Protein AF-A0AAW0I685-F1 (afdb_monomer_lite)

Organism: Myodes glareolus (NCBI:txid447135)

Secondary structure (DSSP, 8-state):
---EEEEEEE-SS-EEEEEEE---TT-B--TTS-PPPPHHHHHHHHHHHHHHHHHT---SEEEEESSHHHHHHHHHHHHHTT-TTS-EEEEGGGSPP--GGGTT-BHHHHHHHH-HHHHHHHHH-SS---PPPPTTSHHHHHHHS-GGGTTS-TTSS-SS--HHHHHHHHTT-

Structure (mmCIF, N/CA/C/O backbone):
data_AF-A0AAW0I685-F1
#
_entry.id   AF-A0AAW0I685-F1
#
loop_
_atom_site.group_PDB
_atom_site.id
_atom_site.type_symbol
_atom_site.label_atom_id
_atom_site.label_alt_id
_atom_site.label_comp_id
_atom_site.label_asym_id
_atom_site.label_entity_id
_atom_site.label_seq_id
_atom_site.pdbx_PDB_ins_code
_atom_site.Cartn_x
_atom_site.Cartn_y
_atom_site.Cartn_z
_atom_site.occupancy
_atom_site.B_iso_or_equiv
_atom_site.auth_seq_id
_atom_site.auth_comp_id
_atom_site.auth_asym_id
_atom_site.auth_atom_id
_atom_site.pdbx_PDB_model_num
ATOM 1 N N . MET A 1 1 ? 7.427 5.875 -11.416 1.00 43.81 1 MET A N 1
ATOM 2 C CA . MET A 1 1 ? 6.951 4.945 -10.388 1.00 43.81 1 MET A CA 1
ATOM 3 C C . MET A 1 1 ? 7.236 5.588 -9.060 1.00 43.81 1 MET A C 1
ATOM 5 O O . MET A 1 1 ? 8.384 5.636 -8.647 1.00 43.81 1 MET A O 1
ATOM 9 N N . LEU A 1 2 ? 6.233 6.256 -8.513 1.00 40.38 2 LEU A N 1
ATOM 10 C CA . LEU A 1 2 ? 6.169 6.498 -7.081 1.00 40.38 2 LEU A CA 1
ATOM 11 C C . LEU A 1 2 ? 5.197 5.429 -6.592 1.00 40.38 2 LEU A C 1
ATOM 13 O O . LEU A 1 2 ? 4.146 5.270 -7.211 1.00 40.38 2 LEU A O 1
ATOM 17 N N . GLY A 1 3 ? 5.619 4.626 -5.619 1.00 45.41 3 GLY A N 1
ATOM 18 C CA . GLY A 1 3 ? 4.713 3.713 -4.936 1.00 45.41 3 GLY A CA 1
ATOM 19 C C . GLY A 1 3 ? 3.883 4.501 -3.926 1.00 45.41 3 GLY A C 1
ATOM 20 O O . GLY A 1 3 ? 4.427 5.359 -3.223 1.00 45.41 3 GLY A O 1
ATOM 21 N N . TYR A 1 4 ? 2.587 4.233 -3.894 1.00 47.59 4 TYR A N 1
ATOM 22 C CA . TYR A 1 4 ? 1.628 4.765 -2.944 1.00 47.59 4 TYR A CA 1
ATOM 23 C C . TYR A 1 4 ? 1.232 3.651 -1.969 1.00 47.59 4 TYR A C 1
ATOM 25 O O . TYR A 1 4 ? 0.899 2.532 -2.353 1.00 47.59 4 TYR A O 1
ATOM 33 N N . ASN A 1 5 ? 1.270 3.942 -0.672 1.00 50.88 5 ASN A N 1
ATOM 34 C CA . ASN A 1 5 ? 0.750 3.020 0.332 1.00 50.88 5 ASN A CA 1
ATOM 35 C C . ASN A 1 5 ? -0.737 3.247 0.501 1.00 50.88 5 ASN A C 1
ATOM 37 O O . ASN A 1 5 ? -1.118 4.347 0.866 1.00 50.88 5 ASN A O 1
ATOM 41 N N . HIS A 1 6 ? -1.556 2.220 0.317 1.00 54.94 6 HIS A N 1
ATOM 42 C CA . HIS A 1 6 ? -2.992 2.326 0.537 1.00 54.94 6 HIS A CA 1
ATOM 43 C C . HIS A 1 6 ? -3.368 1.737 1.903 1.00 54.94 6 HIS A C 1
ATOM 45 O O . HIS A 1 6 ? -3.059 0.583 2.208 1.00 54.94 6 HIS A O 1
ATOM 51 N N . PHE A 1 7 ? -4.040 2.538 2.725 1.00 55.47 7 PHE A N 1
ATOM 52 C CA . PHE A 1 7 ? -4.911 2.057 3.794 1.00 55.47 7 PHE A CA 1
ATOM 53 C C . PHE A 1 7 ? -6.220 2.850 3.725 1.00 55.47 7 PHE A C 1
ATOM 55 O O . PHE A 1 7 ? -6.240 3.981 3.230 1.00 55.47 7 PHE A O 1
ATOM 62 N N . LEU A 1 8 ? -7.302 2.216 4.164 1.00 59.78 8 LEU A N 1
ATOM 63 C CA . LEU A 1 8 ? -8.656 2.746 4.108 1.00 59.78 8 LEU A CA 1
ATOM 64 C C . LEU A 1 8 ? -9.197 2.813 5.536 1.00 59.78 8 LEU A C 1
ATOM 66 O O . LEU A 1 8 ? -9.198 1.812 6.256 1.00 59.78 8 LEU A O 1
ATOM 70 N N . LEU A 1 9 ? -9.627 3.998 5.947 1.00 60.38 9 LEU A N 1
ATOM 71 C CA . LEU A 1 9 ? -10.373 4.205 7.182 1.00 60.38 9 LEU A CA 1
ATOM 72 C C . LEU A 1 9 ? -11.829 4.467 6.804 1.00 60.38 9 LEU A C 1
ATOM 74 O O . LEU A 1 9 ? -12.085 5.310 5.942 1.00 60.38 9 LEU A O 1
ATOM 78 N N . CYS A 1 10 ? -12.756 3.721 7.407 1.00 65.75 10 CYS A N 1
ATOM 79 C CA . CYS A 1 10 ? -14.176 3.801 7.085 1.00 65.75 10 CYS A CA 1
ATOM 80 C C . CYS A 1 10 ? -14.981 4.161 8.334 1.00 65.75 10 CYS A C 1
ATOM 82 O O . CYS A 1 10 ? -14.814 3.546 9.393 1.00 65.75 10 CYS A O 1
ATOM 84 N N . SER A 1 11 ? -15.874 5.132 8.182 1.00 63.12 11 SER A N 1
ATOM 85 C CA . SER A 1 11 ? -16.967 5.414 9.105 1.00 63.12 11 SER A CA 1
ATOM 86 C C . SER A 1 11 ? -18.289 5.481 8.344 1.00 63.12 11 SER A C 1
ATOM 88 O O . SER A 1 11 ? -18.304 5.538 7.112 1.00 63.12 11 SER A O 1
ATOM 90 N N . SER A 1 12 ? -19.405 5.483 9.071 1.00 54.47 12 SER A N 1
ATOM 91 C CA . SER A 1 12 ? -20.749 5.652 8.489 1.00 54.47 12 SER A CA 1
ATOM 92 C C . SER A 1 12 ? -20.944 6.939 7.665 1.00 54.47 12 SER A C 1
ATOM 94 O O . SER A 1 12 ? -21.831 6.980 6.812 1.00 54.47 12 SER A O 1
ATOM 96 N N . GLU A 1 13 ? -20.111 7.964 7.870 1.00 52.50 13 GLU A N 1
ATOM 97 C CA . GLU A 1 13 ? -20.218 9.261 7.190 1.00 52.50 13 GLU A CA 1
ATOM 98 C C . GLU A 1 13 ? -19.042 9.562 6.244 1.00 52.50 13 GLU A C 1
ATOM 100 O O . GLU A 1 13 ? -19.137 10.484 5.428 1.00 52.50 13 GLU A O 1
ATOM 105 N N . GLN A 1 14 ? -17.921 8.831 6.339 1.00 55.72 14 GLN A N 1
ATOM 106 C CA . GLN A 1 14 ? -16.681 9.167 5.634 1.00 55.72 14 GLN A CA 1
ATOM 107 C C . GLN A 1 14 ? -15.858 7.932 5.240 1.00 55.72 14 GLN A C 1
ATOM 109 O O . GLN A 1 14 ? -15.508 7.085 6.061 1.00 55.72 14 GLN A O 1
ATOM 114 N N . GLU A 1 15 ? -15.442 7.898 3.974 1.00 56.41 15 GLU A N 1
ATOM 115 C CA . GLU A 1 15 ? -14.371 7.026 3.496 1.00 56.41 15 GLU A CA 1
ATOM 116 C C . GLU A 1 15 ? -13.114 7.866 3.302 1.00 56.41 15 GLU A C 1
ATOM 118 O O . GLU A 1 15 ? -13.090 8.812 2.509 1.00 56.41 15 GLU A O 1
ATOM 123 N N . MET A 1 16 ? -12.048 7.528 4.021 1.00 57.03 16 MET A N 1
ATOM 124 C CA . MET A 1 16 ? -10.784 8.229 3.881 1.00 57.03 16 MET A CA 1
ATOM 125 C C . MET A 1 16 ? -9.686 7.274 3.438 1.00 57.03 16 MET A C 1
ATOM 127 O O . MET A 1 16 ? -9.263 6.370 4.161 1.00 57.03 16 MET A O 1
ATOM 131 N N . VAL A 1 17 ? -9.178 7.541 2.238 1.00 52.94 17 VAL A N 1
ATOM 132 C CA . VAL A 1 17 ? -8.007 6.876 1.673 1.00 52.94 17 VAL A CA 1
ATOM 133 C C . VAL A 1 17 ? -6.830 7.830 1.794 1.00 52.94 17 VAL A C 1
ATOM 135 O O . VAL A 1 17 ? -6.714 8.775 1.016 1.00 52.94 17 VAL A O 1
ATOM 138 N N . GLN A 1 18 ? -5.941 7.608 2.764 1.00 53.66 18 GLN A N 1
ATOM 139 C CA . GLN A 1 18 ? -4.668 8.328 2.784 1.00 53.66 18 GLN A CA 1
ATOM 140 C C . GLN A 1 18 ? -3.579 7.484 2.138 1.00 53.66 18 GLN A C 1
ATOM 142 O O . GLN A 1 18 ? -3.186 6.429 2.633 1.00 53.66 18 GLN A O 1
ATOM 147 N N . THR A 1 19 ? -3.063 7.987 1.019 1.00 49.69 19 THR A N 1
ATOM 148 C CA . THR A 1 19 ? -1.861 7.449 0.396 1.00 49.69 19 THR A CA 1
ATOM 149 C C . THR A 1 19 ? -0.623 8.131 0.946 1.00 49.69 19 THR A C 1
ATOM 151 O O . THR A 1 19 ? -0.385 9.296 0.634 1.00 49.69 19 THR A O 1
ATOM 154 N N . PHE A 1 20 ? 0.189 7.414 1.721 1.00 49.09 20 PHE A N 1
ATOM 155 C CA . PHE A 1 20 ? 1.514 7.907 2.110 1.00 49.09 20 PHE A CA 1
ATOM 156 C C . PHE A 1 20 ? 2.557 7.470 1.093 1.00 49.09 20 PHE A C 1
ATOM 158 O O . PHE A 1 20 ? 2.528 6.336 0.599 1.00 49.09 20 PHE A O 1
ATOM 165 N N . GLN A 1 21 ? 3.486 8.364 0.772 1.00 44.47 21 GLN A N 1
ATOM 166 C CA . GLN A 1 21 ? 4.502 8.084 -0.222 1.00 44.47 21 GLN A CA 1
ATOM 167 C C . GLN A 1 21 ? 5.545 7.154 0.408 1.00 44.47 21 GLN A C 1
ATOM 169 O O . GLN A 1 21 ? 6.275 7.533 1.324 1.00 44.47 21 GLN A O 1
ATOM 174 N N . SER A 1 22 ? 5.674 5.916 -0.085 1.00 44.69 22 SER A N 1
ATOM 175 C CA . SER A 1 22 ? 6.815 5.070 0.287 1.00 44.69 22 SER A CA 1
ATOM 176 C C . SER A 1 22 ? 8.045 5.536 -0.494 1.00 44.69 22 SER A C 1
ATOM 178 O O . SER A 1 22 ? 8.469 4.904 -1.462 1.00 44.69 22 SER A O 1
ATOM 180 N N . CYS A 1 23 ? 8.593 6.699 -0.147 1.00 41.78 23 CYS A N 1
ATOM 181 C CA . CYS A 1 23 ? 9.784 7.215 -0.806 1.00 41.78 23 CYS A CA 1
ATOM 182 C C . CYS A 1 23 ? 11.019 6.750 -0.031 1.00 41.78 23 CYS A C 1
ATOM 184 O O . CYS A 1 23 ? 11.489 7.453 0.857 1.00 41.78 23 CYS A O 1
ATOM 186 N N . THR A 1 24 ? 11.555 5.562 -0.330 1.00 46.25 24 THR A N 1
ATOM 187 C CA . THR A 1 24 ? 12.948 5.249 0.045 1.00 46.25 24 THR A CA 1
ATOM 188 C C . THR A 1 24 ? 13.866 6.339 -0.506 1.00 46.25 24 THR A C 1
ATOM 190 O O . THR A 1 24 ? 13.593 6.857 -1.592 1.00 46.25 24 THR A O 1
ATOM 193 N N . SER A 1 25 ? 14.969 6.629 0.186 1.00 44.97 25 SER A N 1
ATOM 194 C CA . SER A 1 25 ? 16.008 7.593 -0.218 1.00 44.97 25 SER A CA 1
ATOM 195 C C . SER A 1 25 ? 16.496 7.435 -1.669 1.00 44.97 25 SER A C 1
ATOM 197 O O . SER A 1 25 ? 17.001 8.390 -2.246 1.00 44.97 25 SER A O 1
ATOM 199 N N . GLU A 1 26 ? 16.287 6.268 -2.287 1.00 50.41 26 GLU A N 1
ATOM 200 C CA . GLU A 1 26 ? 16.791 5.925 -3.621 1.00 50.41 26 GLU A CA 1
ATOM 201 C C . GLU A 1 26 ? 15.720 5.813 -4.724 1.00 50.41 26 GLU A C 1
ATOM 203 O O . GLU A 1 26 ? 16.035 5.470 -5.863 1.00 50.41 26 GLU A O 1
ATOM 208 N N . SER A 1 27 ? 14.446 6.137 -4.460 1.00 64.62 27 SER A N 1
ATOM 209 C CA . SER A 1 27 ? 13.359 6.037 -5.461 1.00 64.62 27 SER A CA 1
ATOM 210 C C . SER A 1 27 ? 13.215 4.647 -6.121 1.00 64.62 27 SER A C 1
ATOM 212 O O . SER A 1 27 ? 12.973 4.534 -7.327 1.00 64.62 27 SER A O 1
ATOM 214 N N . LEU A 1 28 ? 13.379 3.592 -5.320 1.00 70.31 28 LEU A N 1
ATOM 215 C CA . LEU A 1 28 ? 13.277 2.197 -5.747 1.00 70.31 28 LEU A CA 1
ATOM 216 C C . LEU A 1 28 ? 11.829 1.806 -6.070 1.00 70.31 28 LEU A C 1
ATOM 218 O O . LEU A 1 28 ? 10.879 2.267 -5.433 1.00 70.31 28 LEU A O 1
ATOM 222 N N . CYS A 1 29 ? 11.654 0.905 -7.036 1.00 71.06 29 CYS A N 1
ATOM 223 C CA . CYS A 1 29 ? 10.371 0.244 -7.269 1.00 71.06 29 CYS A CA 1
ATOM 224 C C . CYS A 1 29 ? 10.219 -0.911 -6.273 1.00 71.06 29 CYS A C 1
ATOM 226 O O . CYS A 1 29 ? 10.859 -1.944 -6.417 1.00 71.06 29 CYS A O 1
ATOM 228 N N . ILE A 1 30 ? 9.409 -0.727 -5.230 1.00 76.81 30 ILE A N 1
ATOM 229 C CA . ILE A 1 30 ? 9.331 -1.665 -4.093 1.00 76.81 30 ILE A CA 1
ATOM 230 C C . ILE A 1 30 ? 8.227 -2.710 -4.301 1.00 76.81 30 ILE A C 1
ATOM 232 O O . ILE A 1 30 ? 8.451 -3.902 -4.104 1.00 76.81 30 ILE A O 1
ATOM 236 N N . GLY A 1 31 ? 7.036 -2.281 -4.729 1.00 82.81 31 GLY A N 1
ATOM 237 C CA . GLY A 1 31 ? 5.908 -3.177 -5.003 1.00 82.81 31 GLY A CA 1
ATOM 238 C C . GLY A 1 31 ? 5.524 -4.005 -3.779 1.00 82.81 31 GLY A C 1
ATOM 239 O O . GLY A 1 31 ? 5.331 -3.462 -2.691 1.00 82.81 31 GLY A O 1
ATOM 240 N N . TRP A 1 32 ? 5.446 -5.324 -3.940 1.00 85.81 32 TRP A N 1
ATOM 241 C CA . TRP A 1 32 ? 5.094 -6.255 -2.861 1.00 85.81 32 TRP A CA 1
ATOM 242 C C . TRP A 1 32 ? 6.225 -6.536 -1.869 1.00 85.81 32 TRP A C 1
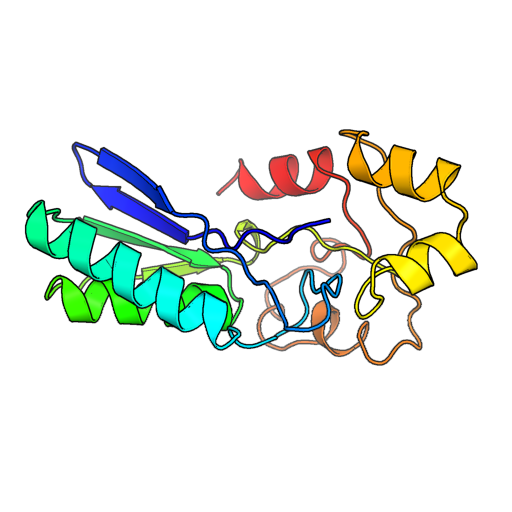ATOM 244 O O . TRP A 1 32 ? 5.998 -7.196 -0.854 1.00 85.81 32 TRP A O 1
ATOM 254 N N . TYR A 1 33 ? 7.426 -6.001 -2.103 1.00 80.25 33 TYR A N 1
ATOM 255 C CA . TYR A 1 33 ? 8.528 -6.166 -1.168 1.00 80.25 33 TYR A CA 1
ATOM 256 C C . TYR A 1 33 ? 8.175 -5.600 0.216 1.00 80.25 33 TYR A C 1
ATOM 258 O O . TYR A 1 33 ? 7.589 -4.517 0.344 1.00 80.25 33 TYR A O 1
ATOM 266 N N . TYR A 1 34 ? 8.547 -6.339 1.265 1.00 78.19 34 TYR A N 1
ATOM 267 C CA . TYR A 1 34 ? 8.233 -6.029 2.662 1.00 78.19 34 TYR A CA 1
ATOM 268 C C . TYR A 1 34 ? 9.165 -4.952 3.243 1.00 78.19 34 TYR A C 1
ATOM 270 O O . TYR A 1 34 ? 9.839 -5.156 4.250 1.00 78.19 34 TYR A O 1
ATOM 278 N N . ALA A 1 35 ? 9.224 -3.797 2.577 1.00 80.69 35 ALA A N 1
ATOM 279 C CA . ALA A 1 35 ? 10.002 -2.647 3.021 1.00 80.69 35 ALA A CA 1
ATOM 280 C C . ALA A 1 35 ? 9.321 -1.877 4.157 1.00 80.69 35 ALA A C 1
ATOM 282 O O . ALA A 1 35 ? 8.088 -1.842 4.268 1.00 80.69 35 ALA A O 1
ATOM 283 N N . ASP A 1 36 ? 10.160 -1.209 4.945 1.00 82.00 36 ASP A N 1
ATOM 284 C CA . ASP A 1 36 ? 9.745 -0.226 5.939 1.00 82.00 36 ASP A CA 1
ATOM 285 C C . ASP A 1 36 ? 9.483 1.157 5.319 1.00 82.00 36 ASP A C 1
ATOM 287 O O . ASP A 1 36 ? 9.764 1.397 4.139 1.00 82.00 36 ASP A O 1
ATOM 291 N N . LEU A 1 37 ? 8.942 2.073 6.122 1.00 79.38 37 LEU A N 1
ATOM 292 C CA . LEU A 1 37 ? 8.887 3.490 5.773 1.00 79.38 37 LEU A CA 1
ATOM 293 C C . LEU A 1 37 ? 10.294 4.101 5.751 1.00 79.38 37 LEU A C 1
ATOM 295 O O . LEU A 1 37 ? 11.211 3.669 6.446 1.00 79.38 37 LEU A O 1
ATOM 299 N N . SER A 1 38 ? 10.461 5.144 4.944 1.00 80.69 38 SER A N 1
ATOM 300 C CA . SER A 1 38 ? 11.642 6.000 5.021 1.00 80.69 38 SER A CA 1
ATOM 301 C C . SER A 1 38 ? 11.479 7.060 6.107 1.00 80.69 38 SER A C 1
ATOM 303 O O . SER A 1 38 ? 10.370 7.306 6.581 1.00 80.69 38 SER A O 1
ATOM 305 N N . LEU A 1 39 ? 12.564 7.769 6.435 1.00 80.94 39 LEU A N 1
ATOM 306 C CA . LEU A 1 39 ? 12.510 8.942 7.318 1.00 80.94 39 LEU A CA 1
ATOM 307 C C . LEU A 1 39 ? 11.463 9.965 6.849 1.00 80.94 39 LEU A C 1
ATOM 309 O O . LEU A 1 39 ? 10.644 10.416 7.643 1.00 80.94 39 LEU A O 1
ATOM 313 N N . ALA A 1 40 ? 11.435 10.274 5.549 1.00 80.38 40 ALA A N 1
ATOM 314 C CA . ALA A 1 40 ? 10.434 11.173 4.977 1.00 80.38 40 ALA A CA 1
ATOM 315 C C . ALA A 1 40 ? 9.007 10.613 5.115 1.00 80.38 40 ALA A C 1
ATOM 317 O O . ALA A 1 40 ? 8.095 11.358 5.468 1.00 80.38 40 ALA A O 1
ATOM 318 N N . GLY A 1 41 ? 8.827 9.302 4.911 1.00 80.31 41 GLY A N 1
ATOM 319 C CA . GLY A 1 41 ? 7.542 8.628 5.104 1.00 80.31 41 GLY A CA 1
ATOM 320 C C . GLY A 1 41 ? 7.055 8.695 6.554 1.00 80.31 41 GLY A C 1
ATOM 321 O O . GLY A 1 41 ? 5.891 8.993 6.795 1.00 80.31 41 GLY A O 1
ATOM 322 N N . HIS A 1 42 ? 7.943 8.509 7.534 1.00 84.06 42 HIS A N 1
ATOM 323 C CA . HIS A 1 42 ? 7.599 8.691 8.947 1.00 84.06 42 HIS A CA 1
ATOM 324 C C . HIS A 1 42 ? 7.147 10.127 9.253 1.00 84.06 42 HIS A C 1
ATOM 326 O O . HIS A 1 42 ? 6.178 10.318 9.988 1.00 84.06 42 HIS A O 1
ATOM 332 N N . GLU A 1 43 ? 7.801 11.138 8.675 1.00 85.00 43 GLU A N 1
ATOM 333 C CA . GLU A 1 43 ? 7.391 12.539 8.836 1.00 85.00 43 GLU A CA 1
ATOM 334 C C . GLU A 1 43 ? 6.050 12.851 8.157 1.00 85.00 43 GLU A C 1
ATOM 336 O O . GLU A 1 43 ? 5.251 13.619 8.693 1.00 85.00 43 GLU A O 1
ATOM 341 N N . GLU A 1 44 ? 5.757 12.245 7.003 1.00 82.81 44 GLU A N 1
ATOM 342 C CA . GLU A 1 44 ? 4.432 12.347 6.383 1.00 82.81 44 GLU A CA 1
ATOM 343 C C . GLU A 1 44 ? 3.345 11.760 7.286 1.00 82.81 44 GLU A C 1
ATOM 345 O O . GLU A 1 44 ? 2.346 12.432 7.545 1.00 82.81 44 GLU A O 1
ATOM 350 N N . VAL A 1 45 ? 3.564 10.561 7.837 1.00 85.44 45 VAL A N 1
ATOM 351 C CA . VAL A 1 45 ? 2.623 9.915 8.768 1.00 85.44 45 VAL A CA 1
ATOM 352 C C . VAL A 1 45 ? 2.396 10.775 10.013 1.00 85.44 45 VAL A C 1
ATOM 354 O O . VAL A 1 45 ? 1.256 10.935 10.454 1.00 85.44 45 VAL A O 1
ATOM 357 N N . LYS A 1 46 ? 3.448 11.404 10.555 1.00 87.25 46 LYS A N 1
ATOM 358 C CA . LYS A 1 46 ? 3.324 12.351 11.676 1.00 87.25 46 LYS A CA 1
ATOM 359 C C . LYS A 1 46 ? 2.442 13.555 11.339 1.00 87.25 46 LYS A C 1
ATOM 361 O O . LYS A 1 46 ? 1.657 13.968 12.189 1.00 87.25 46 LYS A O 1
ATOM 366 N N . ARG A 1 47 ? 2.543 14.110 10.127 1.00 86.81 47 ARG A N 1
ATOM 367 C CA . ARG A 1 47 ?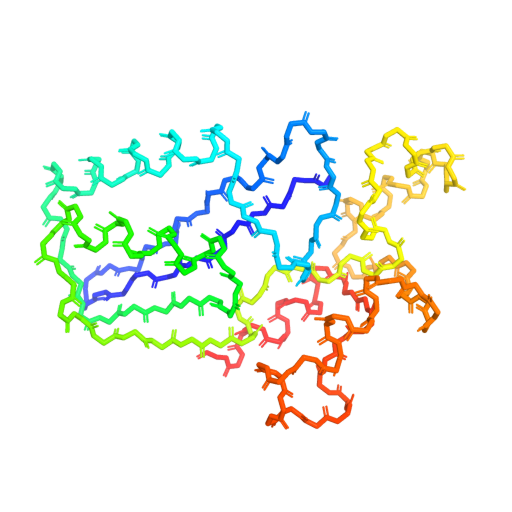 1.676 15.219 9.691 1.00 86.81 47 ARG A CA 1
ATOM 368 C C . ARG A 1 47 ? 0.233 14.761 9.498 1.00 86.81 47 ARG A C 1
ATOM 370 O O . ARG A 1 47 ? -0.680 15.415 9.995 1.00 86.81 47 ARG A O 1
ATOM 377 N N . GLY A 1 48 ? 0.036 13.627 8.824 1.00 85.12 48 GLY A N 1
ATOM 378 C CA . GLY A 1 48 ? -1.289 13.065 8.560 1.00 85.12 48 GLY A CA 1
ATOM 379 C C . GLY A 1 48 ? -2.056 12.785 9.849 1.00 85.12 48 GLY A C 1
ATOM 380 O O . GLY A 1 48 ? -3.158 13.292 10.032 1.00 85.12 48 GLY A O 1
ATOM 381 N N . ARG A 1 49 ? -1.434 12.080 10.800 1.00 87.81 49 ARG A N 1
ATOM 382 C CA . ARG A 1 49 ? -2.075 11.733 12.078 1.00 87.81 49 ARG A CA 1
ATOM 383 C C . ARG A 1 49 ? -2.458 12.963 12.913 1.00 87.81 49 ARG A C 1
ATOM 385 O O . ARG A 1 49 ? -3.491 12.959 13.573 1.00 87.81 49 ARG A O 1
ATOM 392 N N . GLN A 1 50 ? -1.654 14.030 12.864 1.00 88.12 50 GLN A N 1
ATOM 393 C CA . GLN A 1 50 ? -1.955 15.275 13.571 1.00 88.12 50 GLN A CA 1
ATOM 394 C C . GLN A 1 50 ? -3.149 16.002 12.943 1.00 88.12 50 GLN A C 1
ATOM 396 O O . GLN A 1 50 ? -4.006 16.495 13.671 1.00 88.12 50 GLN A O 1
ATOM 401 N N . ALA A 1 51 ? -3.235 16.023 11.609 1.00 88.44 51 ALA A N 1
ATOM 402 C CA . ALA A 1 51 ? -4.380 16.594 10.906 1.00 88.44 51 ALA A CA 1
ATOM 403 C C . ALA A 1 51 ? -5.686 15.861 11.255 1.00 88.44 51 ALA A C 1
ATOM 405 O O . ALA A 1 51 ? -6.686 16.513 11.544 1.00 88.44 51 ALA A O 1
ATOM 406 N N . LEU A 1 52 ? -5.659 14.524 11.306 1.00 86.94 52 LEU A N 1
ATOM 407 C CA . LEU A 1 52 ? -6.829 13.717 11.676 1.00 86.94 52 LEU A CA 1
ATOM 408 C C . LEU A 1 52 ? -7.272 13.965 13.110 1.00 86.94 52 LEU A C 1
ATOM 410 O O . LEU A 1 52 ? -8.454 14.193 13.357 1.00 86.94 52 LEU A O 1
ATOM 414 N N . ARG A 1 53 ? -6.313 14.005 14.039 1.00 88.62 53 ARG A N 1
ATOM 415 C CA . ARG A 1 53 ? -6.594 14.321 15.438 1.00 88.62 53 ARG A CA 1
ATOM 416 C C . ARG A 1 53 ? -7.214 15.709 15.592 1.00 88.62 53 ARG A C 1
ATOM 418 O O . ARG A 1 53 ? -8.184 15.859 16.321 1.00 88.62 53 ARG A O 1
ATOM 425 N N . HIS A 1 54 ? -6.665 16.723 14.922 1.00 90.88 54 HIS A N 1
ATOM 426 C CA . HIS A 1 54 ? -7.178 18.094 15.012 1.00 90.88 54 HIS A CA 1
ATOM 427 C C . HIS A 1 54 ? -8.585 18.246 14.433 1.00 90.88 54 HIS A C 1
ATOM 429 O O . HIS A 1 54 ? -9.353 19.070 14.919 1.00 90.88 54 HIS A O 1
ATOM 435 N N . ALA A 1 55 ? -8.910 17.478 13.398 1.00 89.94 55 ALA A N 1
ATOM 436 C CA . ALA A 1 55 ? -10.228 17.508 12.786 1.00 89.94 55 ALA A CA 1
ATOM 437 C C . ALA A 1 55 ? -11.261 16.620 13.506 1.00 89.94 55 ALA A C 1
ATOM 439 O O . ALA A 1 55 ? -12.430 16.674 13.144 1.00 89.94 55 ALA A O 1
ATOM 440 N N . GLY A 1 56 ? -10.855 15.849 14.525 1.00 89.50 56 GLY A N 1
ATOM 441 C CA . GLY A 1 56 ? -11.771 15.049 15.341 1.00 89.50 56 GLY A CA 1
ATOM 442 C C . GLY A 1 56 ? -12.426 13.895 14.581 1.00 89.50 56 GLY A C 1
ATOM 443 O O . GLY A 1 56 ? -13.590 13.605 14.818 1.00 89.50 56 GLY A O 1
ATOM 444 N N . TYR A 1 57 ? -11.704 13.274 13.643 1.00 87.69 57 TYR A N 1
ATOM 445 C CA . TYR A 1 57 ? -12.227 12.134 12.886 1.00 87.69 57 TYR A CA 1
ATOM 446 C C . TYR A 1 57 ? -12.410 10.899 13.776 1.00 87.69 57 TYR A C 1
ATOM 448 O O . TYR A 1 57 ? -11.493 10.516 14.509 1.00 87.69 57 TYR A O 1
ATOM 456 N N . GLU A 1 58 ? -13.547 10.227 13.621 1.00 88.12 58 GLU A N 1
ATOM 457 C CA . GLU A 1 58 ? -13.871 8.944 14.247 1.00 88.12 58 GLU A CA 1
ATOM 458 C C . GLU A 1 58 ? -14.160 7.892 13.171 1.00 88.12 58 GLU A C 1
ATOM 460 O O . GLU A 1 58 ? -14.717 8.199 12.114 1.00 88.12 58 GLU A O 1
ATOM 465 N N . PHE A 1 59 ? -13.741 6.654 13.428 1.00 90.62 59 PHE A N 1
ATOM 466 C CA . PHE A 1 59 ? -13.890 5.529 12.510 1.00 90.62 59 PHE A CA 1
ATOM 467 C C . PHE A 1 59 ? -14.516 4.330 13.209 1.00 90.62 59 PHE A C 1
ATOM 469 O O . PHE A 1 59 ? -14.401 4.177 14.419 1.00 90.62 59 PHE A O 1
ATOM 476 N N . ASP A 1 60 ? -15.131 3.454 12.419 1.00 93.75 60 ASP A N 1
ATOM 477 C CA . ASP A 1 60 ? -15.794 2.243 12.913 1.00 93.75 60 ASP A CA 1
ATOM 478 C C . ASP A 1 60 ? -14.970 0.984 12.598 1.00 93.75 60 ASP A C 1
ATOM 480 O O . ASP A 1 60 ? -14.992 -0.008 13.330 1.00 93.75 60 ASP A O 1
ATOM 484 N N . ILE A 1 61 ? -14.225 1.014 11.489 1.00 93.88 61 ILE A N 1
ATOM 485 C CA . ILE A 1 61 ? -13.411 -0.101 11.006 1.00 93.88 61 ILE A CA 1
ATOM 486 C C . ILE A 1 61 ? -12.244 0.396 10.154 1.00 93.88 61 ILE A C 1
ATOM 488 O O . ILE A 1 61 ? -12.309 1.427 9.477 1.00 93.88 61 ILE A O 1
ATOM 492 N N . CYS A 1 62 ? -11.149 -0.359 10.170 1.00 93.06 62 CYS A N 1
ATOM 493 C CA . CYS A 1 62 ? -9.964 -0.057 9.382 1.00 93.06 62 CYS A CA 1
ATOM 494 C C . CYS A 1 62 ? -9.613 -1.206 8.442 1.00 93.06 62 CYS A C 1
ATOM 496 O O . CYS A 1 62 ? -9.575 -2.371 8.844 1.00 93.06 62 CYS A O 1
ATOM 498 N N . PHE A 1 63 ? -9.233 -0.864 7.214 1.00 92.12 63 PHE A N 1
ATOM 499 C CA . PHE A 1 63 ? -8.707 -1.805 6.237 1.00 92.12 63 PHE A CA 1
ATOM 500 C C . PHE A 1 63 ? -7.291 -1.411 5.833 1.00 92.12 63 PHE A C 1
ATOM 502 O O . PHE A 1 63 ? -6.970 -0.242 5.613 1.00 92.12 63 PHE A O 1
ATOM 509 N N . THR A 1 64 ? -6.404 -2.390 5.721 1.00 92.75 64 THR A N 1
ATOM 510 C CA . THR A 1 64 ? -5.035 -2.143 5.262 1.00 92.75 64 THR A CA 1
ATOM 511 C C . THR A 1 64 ? -4.486 -3.332 4.489 1.00 92.75 64 THR A C 1
ATOM 513 O O . THR A 1 64 ? -5.037 -4.436 4.505 1.00 92.75 64 THR A O 1
ATOM 516 N N . SER A 1 65 ? -3.389 -3.101 3.780 1.00 90.81 65 SER A N 1
ATOM 517 C CA . SER A 1 65 ? -2.669 -4.167 3.094 1.00 90.81 65 SER A CA 1
ATOM 518 C C . SER A 1 65 ? -1.926 -5.084 4.075 1.00 90.81 65 SER A C 1
ATOM 520 O O . SER A 1 65 ? -1.786 -4.785 5.263 1.00 90.81 65 SER A O 1
ATOM 522 N N . VAL A 1 66 ? -1.368 -6.192 3.582 1.00 90.38 66 VAL A N 1
ATOM 523 C CA . VAL A 1 66 ? -0.472 -7.057 4.382 1.00 90.38 66 VAL A CA 1
ATOM 524 C C . VAL A 1 66 ? 0.985 -6.562 4.390 1.00 90.38 66 VAL A C 1
ATOM 526 O O . VAL A 1 66 ? 1.905 -7.304 4.750 1.00 90.38 66 VAL A O 1
ATOM 529 N N . GLN A 1 67 ? 1.233 -5.317 3.968 1.00 87.38 67 GLN A N 1
ATOM 530 C CA . GLN A 1 67 ? 2.570 -4.731 3.856 1.00 87.38 67 GLN A CA 1
ATOM 531 C C . GLN A 1 67 ? 2.926 -3.918 5.106 1.00 87.38 67 GLN A C 1
ATOM 533 O O . GLN A 1 67 ? 2.148 -3.071 5.550 1.00 87.38 67 GLN A O 1
ATOM 538 N N . LYS A 1 68 ? 4.144 -4.125 5.635 1.00 87.19 68 LYS A N 1
ATOM 539 C CA . LYS A 1 68 ? 4.633 -3.527 6.893 1.00 87.19 68 LYS A CA 1
ATOM 540 C C . LYS A 1 68 ? 4.343 -2.033 6.987 1.00 87.19 68 LYS A C 1
ATOM 542 O O . LYS A 1 68 ? 3.775 -1.569 7.966 1.00 87.19 68 LYS A O 1
ATOM 547 N N . ARG A 1 69 ? 4.715 -1.298 5.941 1.00 86.94 69 ARG A N 1
ATOM 548 C CA . ARG A 1 69 ? 4.575 0.157 5.847 1.00 86.94 69 ARG A CA 1
ATOM 549 C C . ARG A 1 69 ? 3.131 0.647 5.975 1.00 86.94 69 ARG A C 1
ATOM 551 O O . ARG A 1 69 ? 2.902 1.637 6.660 1.00 86.94 69 ARG A O 1
ATOM 558 N N . ALA A 1 70 ? 2.162 -0.049 5.379 1.00 87.44 70 ALA A N 1
ATOM 559 C CA . ALA A 1 70 ? 0.749 0.320 5.477 1.00 87.44 70 ALA A CA 1
ATOM 560 C C . ALA A 1 70 ? 0.188 0.005 6.871 1.00 87.44 70 ALA A C 1
ATOM 562 O O . ALA A 1 70 ? -0.529 0.816 7.450 1.00 87.44 70 ALA A O 1
ATOM 563 N N . ILE A 1 71 ? 0.582 -1.139 7.441 1.00 91.00 71 ILE A N 1
ATOM 564 C CA . ILE A 1 71 ? 0.194 -1.538 8.799 1.00 91.00 71 ILE A CA 1
ATOM 565 C C . ILE A 1 71 ? 0.745 -0.544 9.829 1.00 91.00 71 ILE A C 1
ATOM 567 O O . ILE A 1 71 ? -0.005 -0.053 10.664 1.00 91.00 71 ILE A O 1
ATOM 571 N N . TRP A 1 72 ? 2.036 -0.214 9.755 1.00 90.06 72 TRP A N 1
ATOM 572 C CA . TRP A 1 72 ? 2.686 0.706 10.693 1.00 90.06 72 TRP A CA 1
ATOM 573 C C . TRP A 1 72 ? 2.086 2.111 10.625 1.00 90.06 72 TRP A C 1
ATOM 575 O O . TRP A 1 72 ? 1.864 2.757 11.648 1.00 90.06 72 TRP A O 1
ATOM 585 N N . THR A 1 73 ? 1.776 2.557 9.410 1.00 89.06 73 THR A N 1
ATOM 586 C CA . THR A 1 73 ? 1.076 3.816 9.174 1.00 89.06 73 THR A CA 1
ATOM 587 C C . THR A 1 73 ? -0.292 3.835 9.849 1.00 89.06 73 THR A C 1
ATOM 589 O O . THR A 1 73 ? -0.554 4.742 10.635 1.00 89.06 73 THR A O 1
ATOM 592 N N . LEU A 1 74 ? -1.125 2.816 9.606 1.00 92.12 74 LEU A N 1
ATOM 593 C CA . LEU A 1 74 ? -2.435 2.695 10.242 1.00 92.12 74 LEU A CA 1
ATOM 594 C C . LEU A 1 74 ? -2.308 2.707 11.771 1.00 92.12 74 LEU A C 1
ATOM 596 O O . LEU A 1 74 ? -2.977 3.496 12.427 1.00 92.12 74 LEU A O 1
ATOM 600 N N . CYS A 1 75 ? -1.414 1.896 12.342 1.00 92.25 75 CYS A N 1
ATOM 601 C CA . CYS A 1 75 ? -1.221 1.848 13.793 1.00 92.25 75 CYS A CA 1
ATOM 602 C C . CYS A 1 75 ? -0.822 3.213 14.373 1.00 92.25 75 CYS A C 1
ATOM 604 O O . CYS A 1 75 ? -1.342 3.610 15.408 1.00 92.25 75 CYS A O 1
ATOM 606 N N . THR A 1 76 ? 0.057 3.950 13.689 1.00 91.56 76 THR A N 1
ATOM 607 C CA . THR A 1 76 ? 0.507 5.284 14.122 1.00 91.56 76 THR A CA 1
ATOM 608 C C . THR A 1 76 ? -0.612 6.326 14.046 1.00 91.56 76 THR A C 1
ATOM 610 O O . THR A 1 76 ? -0.639 7.266 14.843 1.00 91.56 76 THR A O 1
ATOM 613 N N . VAL A 1 77 ? -1.521 6.181 13.079 1.00 91.44 77 VAL A N 1
ATOM 614 C CA . VAL A 1 77 ? -2.718 7.019 12.966 1.00 91.44 77 VAL A CA 1
ATOM 615 C C . VAL A 1 77 ? -3.695 6.705 14.094 1.00 91.44 77 VAL A C 1
ATOM 617 O O . VAL A 1 77 ? -4.088 7.631 14.795 1.00 91.44 77 VAL A O 1
ATOM 620 N N . LEU A 1 78 ? -4.020 5.427 14.315 1.00 93.12 78 LEU A N 1
ATOM 621 C CA . LEU A 1 78 ? -4.955 4.996 15.361 1.00 93.12 78 LEU A CA 1
ATOM 622 C C . LEU A 1 78 ? -4.493 5.386 16.767 1.00 93.12 78 LEU A C 1
ATOM 624 O O . LEU A 1 78 ? -5.306 5.832 17.568 1.00 93.12 78 LEU A O 1
ATOM 628 N N . ASP A 1 79 ? -3.193 5.277 17.042 1.00 95.12 79 ASP A N 1
ATOM 629 C CA . ASP A 1 79 ? -2.580 5.749 18.289 1.00 95.12 79 ASP A CA 1
ATOM 630 C C . ASP A 1 79 ? -2.745 7.269 18.471 1.00 95.12 79 ASP A C 1
ATOM 632 O O . ASP A 1 79 ? -3.059 7.760 19.550 1.00 95.12 79 ASP A O 1
ATOM 636 N N . ALA A 1 80 ? -2.603 8.049 17.396 1.00 92.06 80 ALA A N 1
ATOM 637 C CA . ALA A 1 80 ? -2.704 9.504 17.484 1.00 92.06 80 ALA A CA 1
ATOM 638 C C . ALA A 1 80 ? -4.134 10.025 17.674 1.00 92.06 80 ALA A C 1
ATOM 640 O O . ALA A 1 80 ? -4.296 11.107 18.243 1.00 92.06 80 ALA A O 1
ATOM 641 N N . ILE A 1 81 ? -5.133 9.301 17.166 1.00 92.44 81 ILE A N 1
ATOM 642 C CA . ILE A 1 81 ? -6.556 9.659 17.270 1.00 92.44 81 ILE A CA 1
ATOM 643 C C . ILE A 1 81 ? -7.282 8.901 18.395 1.00 92.44 81 ILE A C 1
ATOM 645 O O . ILE A 1 81 ? -8.498 9.003 18.491 1.00 92.44 81 ILE A O 1
ATOM 649 N N . ASP A 1 82 ? -6.540 8.158 19.225 1.00 95.81 82 ASP A N 1
ATOM 650 C CA . ASP A 1 82 ? -7.037 7.376 20.370 1.00 95.81 82 ASP A CA 1
ATOM 651 C C . ASP A 1 82 ? -8.103 6.316 20.013 1.00 95.81 82 ASP A C 1
ATOM 653 O O . ASP A 1 82 ? -9.091 6.102 20.712 1.00 95.81 82 ASP A O 1
ATOM 657 N N . GLN A 1 83 ? -7.902 5.629 18.884 1.00 95.50 83 GLN A N 1
ATOM 658 C CA . GLN A 1 83 ? -8.828 4.621 18.345 1.00 95.50 83 GLN A CA 1
ATOM 659 C C . GLN A 1 83 ? -8.132 3.277 18.072 1.00 95.50 83 GLN A C 1
ATOM 661 O O . GLN A 1 83 ? -8.470 2.542 17.147 1.00 95.50 83 GLN A O 1
ATOM 666 N N . MET A 1 84 ? -7.134 2.915 18.887 1.00 96.56 84 MET A N 1
ATOM 667 C CA . MET A 1 84 ? -6.406 1.640 18.748 1.00 96.56 84 MET A CA 1
ATOM 668 C C . MET A 1 84 ? -7.274 0.389 18.945 1.00 96.56 84 MET A C 1
ATOM 670 O O . MET A 1 84 ? -6.863 -0.705 18.562 1.00 96.56 84 MET A O 1
ATOM 674 N N . TRP A 1 85 ? -8.448 0.542 19.556 1.00 96.25 85 TRP A N 1
ATOM 675 C CA . TRP A 1 85 ? -9.400 -0.535 19.817 1.00 96.25 85 TRP A CA 1
ATOM 676 C C . TRP A 1 85 ? -10.222 -0.934 18.583 1.00 96.25 85 TRP A C 1
ATOM 678 O O . TRP A 1 85 ? -10.925 -1.944 18.631 1.00 96.25 85 TRP A O 1
ATOM 688 N N . LEU A 1 86 ? -10.136 -0.173 17.486 1.00 96.19 86 LEU A N 1
ATOM 689 C CA . LEU A 1 86 ? -10.916 -0.446 16.286 1.00 96.19 86 LEU A CA 1
ATOM 690 C C . LEU A 1 86 ? -10.552 -1.785 15.631 1.00 96.19 86 LEU A C 1
ATOM 692 O O . LEU A 1 86 ? -9.380 -2.182 15.604 1.00 96.19 86 LEU A O 1
ATOM 696 N N . PRO A 1 87 ? -11.541 -2.478 15.041 1.00 96.88 87 PRO A N 1
ATOM 697 C CA . PRO A 1 87 ? -11.282 -3.671 14.255 1.00 96.88 87 PRO A CA 1
ATOM 698 C C . PRO A 1 87 ? -10.436 -3.331 13.021 1.00 96.88 87 PRO A C 1
ATOM 700 O O . PRO A 1 87 ? -10.710 -2.380 12.289 1.00 96.88 87 PRO A O 1
ATOM 703 N N . VAL A 1 88 ? -9.411 -4.153 12.765 1.00 96.06 88 VAL A N 1
ATOM 704 C CA . VAL A 1 88 ? -8.508 -3.991 11.618 1.00 96.06 88 VAL A CA 1
ATOM 705 C C . VAL A 1 88 ? -8.516 -5.236 10.740 1.00 96.06 88 VAL A C 1
ATOM 707 O O . VAL A 1 88 ? -8.012 -6.289 11.140 1.00 96.06 88 VAL A O 1
ATOM 710 N N . VAL A 1 89 ? -8.985 -5.088 9.503 1.00 94.88 89 VAL A N 1
ATOM 711 C CA . VAL A 1 89 ? -8.955 -6.133 8.475 1.00 94.88 89 VAL A CA 1
ATOM 712 C C . VAL A 1 89 ? -7.737 -5.930 7.574 1.00 94.88 89 VAL A C 1
ATOM 714 O O . VAL A 1 89 ? -7.477 -4.838 7.065 1.00 94.88 89 VAL A O 1
ATOM 717 N N . ARG A 1 90 ? -6.959 -6.997 7.375 1.00 92.62 90 ARG A N 1
ATOM 718 C CA . ARG A 1 90 ? -5.761 -6.996 6.524 1.00 92.62 90 ARG A CA 1
ATOM 719 C C . ARG A 1 90 ? -5.990 -7.892 5.321 1.00 92.62 90 ARG A C 1
ATOM 721 O O . ARG A 1 90 ? -6.418 -9.027 5.490 1.00 92.62 90 ARG A O 1
A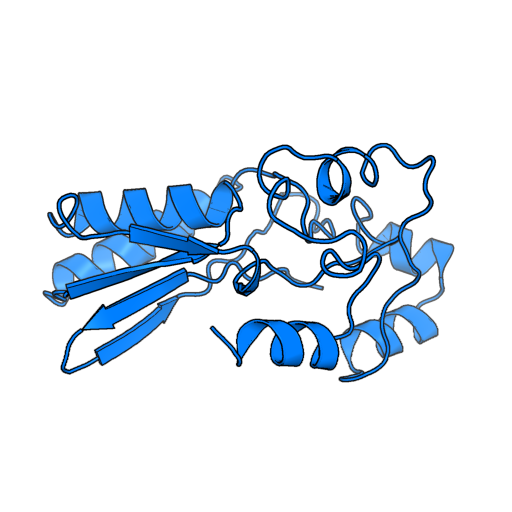TOM 728 N N . THR A 1 91 ? -5.670 -7.409 4.125 1.00 89.75 91 THR A N 1
ATOM 729 C CA . THR A 1 91 ? -5.822 -8.201 2.898 1.00 89.75 91 THR A CA 1
ATOM 730 C C . THR A 1 91 ? -4.714 -7.917 1.892 1.00 89.75 91 THR A C 1
ATOM 732 O O . THR A 1 91 ? -4.257 -6.784 1.734 1.00 89.75 91 THR A O 1
ATOM 735 N N . TRP A 1 92 ? -4.281 -8.945 1.167 1.00 89.75 92 TRP A N 1
ATOM 736 C CA . TRP A 1 92 ? -3.357 -8.782 0.045 1.00 89.75 92 TRP A CA 1
ATOM 737 C C . TRP A 1 92 ? -3.995 -8.016 -1.120 1.00 89.75 92 TRP A C 1
ATOM 739 O O . TRP A 1 92 ? -3.284 -7.401 -1.908 1.00 89.75 92 TRP A O 1
ATOM 749 N N . ARG A 1 93 ? -5.332 -7.994 -1.213 1.00 89.62 93 ARG A N 1
ATOM 750 C CA . ARG A 1 93 ? -6.065 -7.263 -2.256 1.00 89.62 93 ARG A CA 1
ATOM 751 C C . ARG A 1 93 ? -5.835 -5.754 -2.197 1.00 89.62 93 ARG A C 1
ATOM 753 O O . ARG A 1 93 ? -5.938 -5.102 -3.228 1.00 89.62 93 ARG A O 1
ATOM 760 N N . LEU A 1 94 ? -5.426 -5.230 -1.038 1.00 90.31 94 LEU A N 1
ATOM 761 C CA . LEU A 1 94 ? -5.028 -3.833 -0.834 1.00 90.31 94 LEU A CA 1
ATOM 762 C C . LEU A 1 94 ? -3.516 -3.597 -0.981 1.00 90.31 94 LEU A C 1
ATOM 764 O O . LEU A 1 94 ? -3.036 -2.490 -0.747 1.00 90.31 94 LEU A O 1
ATOM 768 N N . ASN A 1 95 ? -2.734 -4.616 -1.350 1.00 88.75 95 ASN A N 1
ATOM 769 C CA . ASN A 1 95 ? -1.312 -4.442 -1.626 1.00 88.75 95 ASN A CA 1
ATOM 770 C C . ASN A 1 95 ? -1.092 -3.442 -2.768 1.00 88.75 95 ASN A C 1
ATOM 772 O O . ASN A 1 95 ? -1.870 -3.376 -3.719 1.00 88.75 95 ASN A O 1
ATOM 776 N N . GLU A 1 96 ? 0.035 -2.740 -2.715 1.00 87.12 96 GLU A N 1
ATOM 777 C CA . GLU A 1 96 ? 0.582 -1.980 -3.844 1.00 87.12 96 GLU A CA 1
ATOM 778 C C . GLU A 1 96 ? 0.697 -2.835 -5.125 1.00 87.12 96 GLU A C 1
ATOM 780 O O . GLU A 1 96 ? 0.768 -4.058 -5.050 1.00 87.12 96 GLU A O 1
ATOM 785 N N . ARG A 1 97 ? 0.771 -2.209 -6.302 1.00 88.31 97 ARG A N 1
ATOM 786 C CA . ARG A 1 97 ? 1.052 -2.863 -7.591 1.00 88.31 97 ARG A CA 1
ATOM 787 C C . ARG A 1 97 ? 2.318 -3.737 -7.543 1.00 88.31 97 ARG A C 1
ATOM 789 O O . ARG A 1 97 ? 3.390 -3.292 -7.116 1.00 88.31 97 ARG A O 1
ATOM 796 N N . HIS A 1 98 ? 2.236 -4.968 -8.047 1.00 88.06 98 HIS A N 1
ATOM 797 C CA . HIS A 1 98 ? 3.390 -5.850 -8.206 1.00 88.06 98 HIS A CA 1
ATOM 798 C C . HIS A 1 98 ? 4.251 -5.412 -9.403 1.00 88.06 98 HIS A C 1
ATOM 800 O O . HIS A 1 98 ? 3.908 -5.626 -10.565 1.00 88.06 98 HIS A O 1
ATOM 806 N N . TYR A 1 99 ? 5.414 -4.813 -9.138 1.00 87.94 99 TYR A N 1
ATOM 807 C CA . TYR A 1 99 ? 6.310 -4.312 -10.193 1.00 87.94 99 TYR A CA 1
ATOM 808 C C . TYR A 1 99 ? 7.128 -5.397 -10.918 1.00 87.94 99 TYR A C 1
ATOM 810 O O . TYR A 1 99 ? 7.909 -5.071 -11.813 1.00 87.94 99 TYR A O 1
ATOM 818 N N . GLY A 1 100 ? 6.961 -6.670 -10.549 1.00 88.31 100 GLY A N 1
ATOM 819 C CA . GLY A 1 100 ? 7.614 -7.801 -11.210 1.00 88.31 100 GLY A CA 1
ATOM 820 C C . GLY A 1 100 ? 9.134 -7.664 -11.234 1.00 88.31 100 GLY A C 1
ATOM 821 O O . GLY A 1 100 ? 9.753 -7.329 -10.223 1.00 88.31 100 GLY A O 1
ATOM 822 N N . GLY A 1 101 ? 9.741 -7.868 -12.401 1.00 87.06 101 GLY A N 1
ATOM 823 C CA . GLY A 1 101 ? 11.188 -7.778 -12.607 1.00 87.06 101 GLY A CA 1
ATOM 824 C C . GLY A 1 101 ? 11.792 -6.390 -12.353 1.00 87.06 101 GLY A C 1
ATOM 825 O O . GLY A 1 101 ? 13.015 -6.270 -12.224 1.00 87.06 101 GLY A O 1
ATOM 826 N N . LEU A 1 102 ? 10.959 -5.347 -12.230 1.00 86.75 102 LEU A N 1
ATOM 827 C CA . LEU A 1 102 ? 11.410 -3.997 -11.879 1.00 86.75 102 LEU A CA 1
ATOM 828 C C . LEU A 1 102 ? 11.624 -3.815 -10.374 1.00 86.75 102 LEU A C 1
ATOM 830 O O . LEU A 1 102 ? 12.207 -2.810 -9.964 1.00 86.75 102 LEU A O 1
ATOM 834 N N . ALA A 1 103 ? 11.166 -4.762 -9.549 1.00 83.38 103 ALA A N 1
ATOM 835 C CA . ALA A 1 103 ? 11.320 -4.684 -8.106 1.00 83.38 103 ALA A CA 1
ATOM 836 C C . ALA A 1 103 ? 12.803 -4.552 -7.701 1.00 83.38 103 ALA A C 1
ATOM 838 O O . ALA A 1 103 ? 13.683 -5.252 -8.213 1.00 83.38 103 ALA A O 1
ATOM 839 N N . GLY A 1 104 ? 13.084 -3.625 -6.786 1.00 80.19 104 GLY A N 1
ATOM 840 C CA . GLY A 1 104 ? 14.430 -3.325 -6.298 1.00 80.19 104 GLY A CA 1
ATOM 841 C C . GLY A 1 104 ? 15.307 -2.514 -7.256 1.00 80.19 104 GLY A C 1
ATOM 842 O O . GLY A 1 104 ? 16.467 -2.301 -6.937 1.00 80.19 104 GLY A O 1
ATOM 843 N N . LEU A 1 105 ? 14.790 -2.061 -8.406 1.00 84.19 105 LEU A N 1
ATOM 844 C CA . LEU A 1 105 ? 15.520 -1.164 -9.305 1.00 84.19 105 LEU A CA 1
ATOM 845 C C . LEU A 1 105 ? 15.122 0.298 -9.075 1.00 84.19 105 LEU A C 1
ATOM 847 O O . LEU A 1 105 ? 13.943 0.614 -8.866 1.00 84.19 105 LEU A O 1
ATOM 851 N N . ASN A 1 106 ? 16.092 1.205 -9.172 1.00 84.56 106 ASN A N 1
ATOM 852 C CA . ASN A 1 106 ? 15.838 2.644 -9.191 1.00 84.56 106 ASN A CA 1
ATOM 853 C C . ASN A 1 106 ? 15.507 3.139 -10.613 1.00 84.56 106 ASN A C 1
ATOM 855 O O . ASN A 1 106 ? 15.684 2.448 -11.618 1.00 84.56 106 ASN A O 1
ATOM 859 N N . LYS A 1 107 ? 15.018 4.379 -10.724 1.00 79.50 107 LYS A N 1
ATOM 860 C CA . LYS A 1 107 ? 14.590 4.957 -12.013 1.00 79.50 107 LYS A CA 1
ATOM 861 C C . LYS A 1 107 ? 15.700 4.981 -13.073 1.00 79.50 107 LYS A C 1
ATOM 863 O O . LYS A 1 107 ? 15.395 4.798 -14.252 1.00 79.50 107 LYS A O 1
ATOM 868 N N . ALA A 1 108 ? 16.946 5.239 -12.674 1.00 86.06 108 ALA A N 1
ATOM 869 C CA . ALA A 1 108 ? 18.079 5.313 -13.591 1.00 86.06 108 ALA A CA 1
ATOM 870 C C . ALA A 1 108 ? 18.451 3.921 -14.116 1.00 86.06 108 ALA A C 1
ATOM 872 O O . ALA A 1 108 ? 18.617 3.752 -15.321 1.00 86.06 108 ALA A O 1
ATOM 873 N N . GLU A 1 109 ? 18.474 2.915 -13.242 1.00 87.69 109 GLU A N 1
ATOM 874 C CA . GLU A 1 109 ? 18.727 1.518 -13.603 1.00 87.69 109 GLU A CA 1
ATOM 875 C C . GLU A 1 109 ? 17.660 0.967 -14.546 1.00 87.69 109 GLU A C 1
ATOM 877 O O . GLU A 1 109 ? 17.990 0.330 -15.543 1.00 87.69 109 GLU A O 1
ATOM 882 N N . ILE A 1 110 ? 16.379 1.243 -14.277 1.00 87.50 110 ILE A N 1
ATOM 883 C CA . ILE A 1 110 ? 15.277 0.811 -15.147 1.00 87.50 110 ILE A CA 1
ATOM 884 C C . ILE A 1 110 ? 15.425 1.453 -16.532 1.00 87.50 110 ILE A C 1
ATOM 886 O O . ILE A 1 110 ? 15.302 0.771 -17.549 1.00 87.50 110 ILE A O 1
ATOM 890 N N . ALA A 1 111 ? 15.724 2.755 -16.590 1.00 89.19 111 ALA A N 1
ATOM 891 C CA . ALA A 1 111 ? 15.918 3.455 -17.856 1.00 89.19 111 ALA A CA 1
ATOM 892 C C . ALA A 1 111 ? 17.154 2.961 -18.622 1.00 89.19 111 ALA A C 1
ATOM 894 O O . ALA A 1 111 ? 17.099 2.886 -19.848 1.00 89.19 111 ALA A O 1
ATOM 895 N N . ALA A 1 112 ? 18.238 2.614 -17.922 1.00 91.56 112 ALA A N 1
ATOM 896 C CA . ALA A 1 112 ? 19.450 2.063 -18.520 1.00 91.56 112 ALA A CA 1
ATOM 897 C C . ALA A 1 112 ? 19.233 0.640 -19.060 1.00 91.56 112 ALA A C 1
ATOM 899 O O . ALA A 1 112 ? 19.690 0.334 -20.156 1.00 91.56 112 ALA A O 1
ATOM 900 N N . LYS A 1 113 ? 18.504 -0.211 -18.325 1.00 90.25 113 LYS A N 1
ATOM 901 C CA . LYS A 1 113 ? 18.257 -1.614 -18.701 1.00 90.25 113 LYS A CA 1
ATOM 902 C C . LYS A 1 113 ? 17.193 -1.781 -19.784 1.00 90.25 113 LYS A C 1
ATOM 904 O O . LYS A 1 113 ? 17.341 -2.633 -20.650 1.00 90.25 113 LYS A O 1
ATOM 909 N N . HIS A 1 114 ? 16.116 -0.999 -19.725 1.00 89.75 114 HIS A N 1
ATOM 910 C CA . HIS A 1 114 ? 14.931 -1.212 -20.569 1.00 89.75 114 HIS A CA 1
ATOM 911 C C . HIS A 1 114 ? 14.665 -0.070 -21.556 1.00 89.75 114 HIS A C 1
ATOM 913 O O . HIS A 1 114 ? 13.785 -0.177 -22.406 1.00 89.75 114 HIS A O 1
ATOM 919 N N . GLY A 1 115 ? 15.415 1.029 -21.464 1.00 92.62 115 GLY A N 1
ATOM 920 C CA . GLY A 1 115 ? 15.241 2.196 -22.319 1.00 92.62 115 GLY A CA 1
ATOM 921 C C . GLY A 1 115 ? 14.087 3.105 -21.883 1.00 92.62 115 GLY A C 1
ATOM 922 O O . GLY A 1 115 ? 13.038 2.679 -21.397 1.00 92.62 115 GLY A O 1
ATOM 923 N N . LYS A 1 116 ? 14.256 4.415 -22.093 1.00 90.44 116 LYS A N 1
ATOM 924 C CA . LYS A 1 116 ? 13.283 5.439 -21.664 1.00 90.44 116 LYS A CA 1
ATOM 925 C C . LYS A 1 116 ? 11.898 5.267 -22.300 1.00 90.44 116 LYS A C 1
ATOM 927 O O . LYS A 1 116 ? 10.903 5.585 -21.651 1.00 90.44 116 LYS A O 1
ATOM 932 N N . ALA A 1 117 ? 11.830 4.775 -23.540 1.00 93.19 117 ALA A N 1
ATOM 933 C CA . ALA A 1 117 ? 10.568 4.557 -24.248 1.00 93.19 117 ALA A CA 1
ATOM 934 C C . ALA A 1 117 ? 9.713 3.489 -23.546 1.00 93.19 117 ALA A C 1
ATOM 936 O O . ALA A 1 117 ? 8.552 3.745 -23.234 1.00 93.19 117 ALA A O 1
ATOM 937 N N . GLN A 1 118 ? 10.318 2.353 -23.185 1.00 91.69 118 GLN A N 1
ATOM 938 C CA . GLN A 1 118 ? 9.630 1.279 -22.471 1.00 91.69 118 GLN A CA 1
ATOM 939 C C . GLN A 1 118 ? 9.196 1.715 -21.067 1.00 91.69 118 GLN A C 1
ATOM 941 O O . GLN A 1 118 ? 8.059 1.488 -20.656 1.00 91.69 118 GLN A O 1
ATOM 946 N N . VAL A 1 119 ? 10.070 2.421 -20.343 1.00 88.12 119 VAL A N 1
ATOM 947 C CA . VAL A 1 119 ? 9.737 2.957 -19.014 1.00 88.12 119 VAL A CA 1
ATOM 948 C C . VAL A 1 119 ? 8.567 3.934 -19.076 1.00 88.12 119 VAL A C 1
ATOM 950 O O . VAL A 1 119 ? 7.737 3.964 -18.167 1.00 88.12 119 VAL A O 1
ATOM 953 N N . LYS A 1 120 ? 8.480 4.739 -20.139 1.00 88.12 120 LYS A N 1
ATOM 954 C CA . LYS A 1 120 ? 7.345 5.637 -20.357 1.00 88.12 120 LYS A CA 1
ATOM 955 C C . LYS A 1 120 ? 6.048 4.847 -20.544 1.00 88.12 120 LYS A C 1
ATOM 957 O O . LYS A 1 120 ? 5.068 5.198 -19.893 1.00 88.12 120 LYS A O 1
ATOM 962 N N . ILE A 1 121 ? 6.065 3.766 -21.330 1.00 91.56 121 ILE A N 1
ATOM 963 C CA . ILE A 1 121 ? 4.903 2.883 -21.518 1.00 91.56 121 ILE A CA 1
ATOM 964 C C . ILE A 1 121 ? 4.432 2.328 -20.171 1.00 91.56 121 ILE A C 1
ATOM 966 O O . ILE A 1 121 ? 3.296 2.579 -19.788 1.00 91.56 121 ILE A O 1
ATOM 970 N N . TRP A 1 122 ? 5.302 1.686 -19.386 1.00 89.25 122 TRP A N 1
ATOM 971 C CA . TRP A 1 122 ? 4.907 1.118 -18.085 1.00 89.25 122 TRP A CA 1
ATOM 972 C C . TRP A 1 122 ? 4.382 2.147 -17.076 1.00 89.25 122 TRP A C 1
ATOM 974 O O . TRP A 1 122 ? 3.627 1.802 -16.166 1.00 89.25 122 TRP A O 1
ATOM 984 N N . ARG A 1 123 ? 4.804 3.412 -17.201 1.00 82.94 123 ARG A N 1
ATOM 985 C CA . ARG A 1 123 ? 4.353 4.509 -16.333 1.00 82.94 123 ARG A CA 1
ATOM 986 C C . ARG A 1 123 ? 3.019 5.115 -16.748 1.00 82.94 123 ARG A C 1
ATOM 988 O O . ARG A 1 123 ? 2.390 5.734 -15.898 1.00 82.94 123 ARG A O 1
ATOM 995 N N . GLN A 1 124 ? 2.670 5.048 -18.028 1.00 87.19 124 GLN A N 1
ATOM 996 C CA . GLN A 1 124 ? 1.523 5.765 -18.588 1.00 87.19 124 GLN A CA 1
ATOM 997 C C . GLN A 1 124 ? 0.406 4.833 -19.044 1.00 87.19 124 GLN A C 1
ATOM 999 O O . GLN A 1 124 ? -0.732 5.273 -19.161 1.00 87.19 124 GLN A O 1
ATOM 1004 N N . SER A 1 125 ? 0.717 3.566 -19.303 1.00 91.38 125 SER A N 1
ATOM 1005 C CA . SER A 1 125 ? -0.279 2.572 -19.662 1.00 91.38 125 SER A CA 1
ATOM 1006 C C . SER A 1 125 ? -1.059 2.104 -18.434 1.00 91.38 125 SER A C 1
ATOM 1008 O O . SER A 1 125 ? -0.515 1.922 -17.340 1.00 91.38 125 SER A O 1
ATOM 1010 N N . TYR A 1 126 ? -2.351 1.898 -18.666 1.00 90.88 126 TYR A N 1
ATOM 1011 C CA . TYR A 1 126 ? -3.294 1.324 -17.723 1.00 90.88 126 TYR A CA 1
ATOM 1012 C C . TYR A 1 126 ? -3.185 -0.207 -17.652 1.00 90.88 126 TYR A C 1
ATOM 1014 O O . TYR A 1 126 ? -3.233 -0.781 -16.568 1.00 90.88 126 TYR A O 1
ATOM 1022 N N . ASP A 1 127 ? -2.994 -0.866 -18.791 1.00 94.25 127 ASP A N 1
ATOM 1023 C CA . ASP A 1 127 ? -3.182 -2.306 -18.996 1.00 94.25 127 ASP A CA 1
ATOM 1024 C C . ASP A 1 127 ? -1.909 -3.058 -19.408 1.00 94.25 127 ASP A C 1
ATOM 1026 O O . ASP A 1 127 ? -1.939 -4.276 -19.549 1.00 94.25 127 ASP A O 1
ATOM 1030 N N . VAL A 1 128 ? -0.775 -2.367 -19.560 1.00 92.88 128 VAL A N 1
ATOM 1031 C CA . VAL A 1 128 ? 0.513 -2.996 -19.877 1.00 92.88 128 VAL A CA 1
ATOM 1032 C C . VAL A 1 128 ? 1.302 -3.251 -18.583 1.00 92.88 128 VAL A C 1
ATOM 1034 O O . VAL A 1 128 ? 1.799 -2.295 -17.960 1.00 92.88 128 VAL A O 1
ATOM 1037 N N . PRO A 1 129 ? 1.446 -4.520 -18.148 1.00 92.00 129 PRO A N 1
ATOM 1038 C CA . PRO A 1 129 ? 2.269 -4.866 -16.997 1.00 92.00 129 PRO A CA 1
ATOM 1039 C C . PRO A 1 129 ? 3.771 -4.723 -17.316 1.00 92.00 129 PRO A C 1
ATOM 1041 O O . PRO A 1 129 ? 4.181 -4.708 -18.484 1.00 92.00 129 PRO A O 1
ATOM 1044 N N . PRO A 1 130 ? 4.626 -4.586 -16.286 1.00 90.00 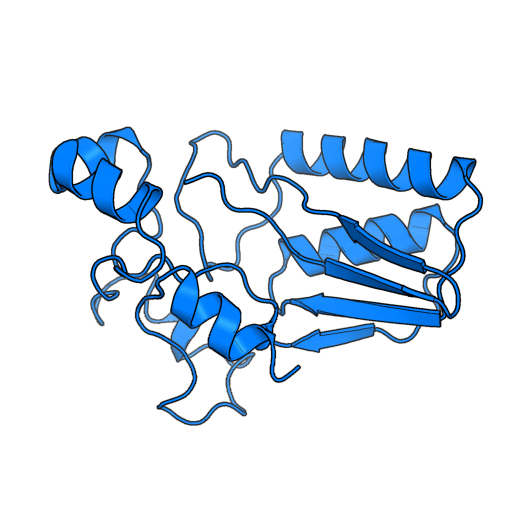130 PRO A N 1
ATOM 1045 C CA . PRO A 1 130 ? 6.062 -4.759 -16.443 1.00 90.00 130 PRO A CA 1
ATOM 1046 C C . PRO A 1 130 ? 6.409 -6.228 -16.713 1.00 90.00 130 PRO A C 1
ATOM 1048 O O . PRO A 1 130 ? 5.543 -7.097 -16.701 1.00 90.00 130 PRO A O 1
ATOM 1051 N N . LEU A 1 131 ? 7.694 -6.509 -16.931 1.00 88.75 131 LEU A N 1
ATOM 1052 C CA . LEU A 1 131 ? 8.174 -7.888 -17.022 1.00 88.75 131 LEU A CA 1
ATOM 1053 C C . LEU A 1 131 ? 7.867 -8.652 -15.717 1.00 88.75 131 LEU A C 1
ATOM 1055 O O . LEU A 1 131 ? 7.995 -8.058 -14.635 1.00 88.75 131 LEU A O 1
ATOM 1059 N N . PRO A 1 132 ? 7.496 -9.943 -15.794 1.00 87.31 132 PRO A N 1
ATOM 1060 C CA . PRO A 1 132 ? 7.318 -10.783 -14.615 1.00 87.31 132 PRO A CA 1
ATOM 1061 C C . PRO A 1 132 ? 8.616 -10.867 -13.810 1.00 87.31 132 PRO A C 1
ATOM 1063 O O . PRO A 1 132 ? 9.712 -10.622 -14.316 1.00 87.31 132 PRO A O 1
ATOM 1066 N N . VAL A 1 133 ? 8.493 -11.145 -12.514 1.00 82.75 133 VAL A N 1
ATOM 1067 C CA . VAL A 1 133 ? 9.671 -11.421 -11.690 1.00 82.75 133 VAL A CA 1
ATOM 1068 C C . VAL A 1 133 ? 10.242 -12.797 -12.051 1.00 82.75 133 VAL A C 1
ATOM 1070 O O . VAL A 1 133 ? 9.506 -13.778 -12.111 1.00 82.75 133 VAL A O 1
ATOM 1073 N N . GLU A 1 134 ? 11.552 -12.864 -12.282 1.00 79.25 134 GLU A N 1
ATOM 1074 C CA . GLU A 1 134 ? 12.242 -14.132 -12.540 1.00 79.25 134 GLU A CA 1
ATOM 1075 C C . GLU A 1 134 ? 12.272 -15.011 -11.274 1.00 79.25 134 GLU A C 1
ATOM 1077 O O . GLU A 1 134 ? 12.508 -14.474 -10.183 1.00 79.25 134 GLU A O 1
ATOM 1082 N N . PRO A 1 135 ? 12.069 -16.340 -11.378 1.00 71.06 135 PRO A N 1
ATOM 1083 C CA . PRO A 1 135 ? 12.001 -17.243 -10.222 1.00 71.06 135 PRO A CA 1
ATOM 1084 C C . PRO A 1 135 ? 13.249 -17.263 -9.329 1.00 71.06 135 PRO A C 1
ATOM 1086 O O . PRO A 1 135 ? 13.162 -17.594 -8.146 1.00 71.06 135 PRO A O 1
ATOM 1089 N N . ASP A 1 136 ? 14.410 -16.933 -9.894 1.00 70.69 136 ASP A N 1
ATOM 1090 C CA . ASP A 1 136 ? 15.724 -16.951 -9.247 1.00 70.69 136 ASP A CA 1
ATOM 1091 C C . ASP A 1 136 ? 16.065 -15.640 -8.517 1.00 70.69 136 ASP A C 1
ATOM 1093 O O . ASP A 1 136 ? 17.037 -15.573 -7.758 1.00 70.69 136 ASP A O 1
ATOM 1097 N N . ARG A 1 137 ? 15.263 -14.582 -8.698 1.00 71.81 137 ARG A N 1
ATOM 1098 C CA . ARG A 1 137 ? 15.527 -13.288 -8.070 1.00 71.81 137 ARG A CA 1
ATOM 1099 C C . ARG A 1 137 ? 15.270 -13.371 -6.558 1.00 71.81 137 ARG A C 1
ATOM 1101 O O . ARG A 1 137 ? 14.204 -13.833 -6.153 1.00 71.81 137 ARG A O 1
ATOM 1108 N N . PRO A 1 138 ? 16.122 -12.768 -5.704 1.00 64.62 138 PRO A N 1
ATOM 1109 C CA . PRO A 1 138 ? 15.896 -12.726 -4.250 1.00 64.62 138 PRO A CA 1
ATOM 1110 C C . PRO A 1 138 ? 14.538 -12.128 -3.836 1.00 64.62 138 PRO A C 1
ATOM 1112 O O . PRO A 1 138 ? 14.006 -12.414 -2.769 1.00 64.62 138 PRO A O 1
ATOM 1115 N N . PHE A 1 139 ? 13.967 -11.278 -4.692 1.00 62.41 139 PHE A N 1
ATOM 1116 C CA . PHE A 1 139 ? 12.677 -10.622 -4.475 1.00 62.41 139 PHE A CA 1
ATOM 1117 C C . PHE A 1 139 ? 11.467 -11.500 -4.847 1.00 62.41 139 PHE A C 1
ATOM 1119 O O . PHE A 1 139 ? 10.357 -11.204 -4.404 1.00 62.41 139 PHE A O 1
ATOM 1126 N N . TYR A 1 140 ? 11.673 -12.574 -5.621 1.00 59.91 140 TYR A N 1
ATOM 1127 C CA . TYR A 1 140 ? 10.639 -13.532 -6.027 1.00 59.91 140 TYR A CA 1
ATOM 1128 C C . TYR A 1 140 ? 10.172 -14.378 -4.840 1.00 59.91 140 TYR A C 1
ATOM 1130 O O . TYR A 1 140 ? 8.984 -14.415 -4.513 1.00 59.91 140 TYR A O 1
ATOM 1138 N N . SER A 1 141 ? 11.126 -15.005 -4.143 1.00 52.16 141 SER A N 1
ATOM 1139 C CA . SER A 1 141 ? 10.860 -15.938 -3.042 1.00 52.16 141 SER A CA 1
ATOM 1140 C C . SER A 1 141 ? 10.128 -15.293 -1.866 1.00 52.16 141 SER A C 1
ATOM 1142 O O . SER A 1 141 ? 9.359 -15.964 -1.188 1.00 52.16 141 SER A O 1
ATOM 1144 N N . ASN A 1 142 ? 10.319 -13.990 -1.647 1.00 55.84 142 ASN A N 1
ATOM 1145 C CA . ASN A 1 142 ? 9.721 -13.267 -0.522 1.00 55.84 142 ASN A CA 1
ATOM 1146 C C . ASN A 1 142 ? 8.261 -12.849 -0.749 1.00 55.84 142 ASN A C 1
ATOM 1148 O O . ASN A 1 142 ? 7.643 -12.344 0.182 1.00 55.84 142 ASN A O 1
ATOM 1152 N N . SER A 1 143 ? 7.720 -13.007 -1.962 1.00 62.12 143 SER A N 1
ATOM 1153 C CA . SER A 1 143 ? 6.348 -12.583 -2.278 1.00 62.12 143 SER A CA 1
ATOM 1154 C C . SER A 1 143 ? 5.430 -13.777 -2.544 1.00 62.12 143 SER A C 1
ATOM 1156 O O . SER A 1 143 ? 4.341 -13.831 -1.986 1.00 62.12 143 SER A O 1
ATOM 1158 N N . SER A 1 144 ? 5.867 -14.766 -3.329 1.00 62.62 144 SER A N 1
ATOM 1159 C CA . SER A 1 144 ? 5.051 -15.951 -3.652 1.00 62.62 144 SER A CA 1
ATOM 1160 C C . SER A 1 144 ? 5.100 -17.048 -2.585 1.00 62.62 144 SER A C 1
ATOM 1162 O O . SER A 1 144 ? 4.123 -17.764 -2.412 1.00 62.62 144 SER A O 1
ATOM 1164 N N . LYS A 1 145 ? 6.207 -17.169 -1.838 1.00 67.81 145 LYS A N 1
ATOM 1165 C CA . LYS A 1 145 ? 6.391 -18.199 -0.794 1.00 67.81 145 LYS A CA 1
ATOM 1166 C C . LYS A 1 145 ? 6.249 -17.658 0.630 1.00 67.81 145 LYS A C 1
ATOM 1168 O O . LYS A 1 145 ? 6.605 -18.335 1.593 1.00 6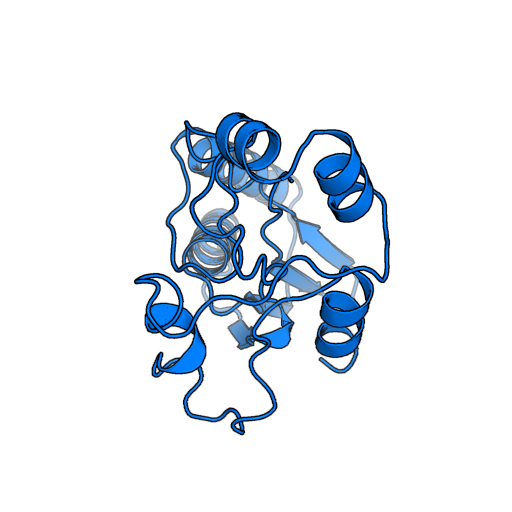7.81 145 LYS A O 1
ATOM 1173 N N . ASP A 1 146 ? 5.781 -16.422 0.780 1.00 77.62 146 ASP A N 1
ATOM 1174 C CA . ASP A 1 146 ? 5.585 -15.828 2.097 1.00 77.62 146 ASP A CA 1
ATOM 1175 C C . ASP A 1 146 ? 4.361 -16.440 2.781 1.00 77.62 146 ASP A C 1
ATOM 1177 O O . ASP A 1 146 ? 3.278 -16.492 2.202 1.00 77.62 146 ASP A O 1
ATOM 1181 N N . ARG A 1 147 ? 4.508 -16.829 4.051 1.00 83.88 147 ARG A N 1
ATOM 1182 C CA . ARG A 1 147 ? 3.414 -17.367 4.874 1.00 83.88 147 ARG A CA 1
ATOM 1183 C C . ARG A 1 147 ? 2.189 -16.448 4.954 1.00 83.88 147 ARG A C 1
ATOM 1185 O O . ARG A 1 147 ? 1.097 -16.926 5.218 1.00 83.88 147 ARG A O 1
ATOM 1192 N N . ARG A 1 148 ? 2.356 -15.137 4.741 1.00 81.56 148 ARG A N 1
ATOM 1193 C CA . ARG A 1 148 ? 1.255 -14.157 4.674 1.00 81.56 148 ARG A CA 1
ATOM 1194 C C . ARG A 1 148 ? 0.293 -14.425 3.514 1.00 81.56 148 ARG A C 1
ATOM 1196 O O . ARG A 1 148 ? -0.837 -13.959 3.560 1.00 81.56 148 ARG A O 1
ATOM 1203 N N . ASN A 1 149 ? 0.756 -15.158 2.507 1.00 77.00 149 ASN A N 1
ATOM 1204 C CA . ASN A 1 149 ? 0.018 -15.528 1.309 1.00 77.00 149 ASN A CA 1
ATOM 1205 C C . ASN A 1 149 ? -0.310 -17.034 1.282 1.00 77.00 149 ASN A C 1
ATOM 1207 O O . ASN A 1 149 ? -0.668 -17.546 0.231 1.00 77.00 149 ASN A O 1
ATOM 1211 N N . ALA A 1 150 ? -0.181 -17.749 2.409 1.00 78.12 150 ALA A N 1
ATOM 1212 C CA . ALA A 1 150 ? -0.375 -19.203 2.462 1.00 78.12 150 ALA A CA 1
ATOM 1213 C C . ALA A 1 150 ? -1.808 -19.650 2.123 1.00 78.12 150 ALA A C 1
ATOM 1215 O O . ALA A 1 150 ? -1.992 -20.751 1.616 1.00 78.12 150 ALA A O 1
ATOM 1216 N N . ASP A 1 151 ? -2.799 -18.791 2.371 1.00 80.62 151 ASP A N 1
ATOM 1217 C CA . ASP A 1 151 ? -4.206 -19.060 2.052 1.00 80.62 151 ASP A CA 1
ATOM 1218 C C . ASP A 1 151 ? -4.558 -18.735 0.587 1.00 80.62 151 ASP A C 1
ATOM 1220 O O . ASP A 1 151 ? -5.707 -18.898 0.173 1.00 80.62 151 ASP A O 1
ATOM 1224 N N . LEU A 1 152 ? -3.593 -18.240 -0.201 1.00 79.56 152 LEU A N 1
ATOM 1225 C CA . LEU A 1 152 ? -3.791 -17.948 -1.617 1.00 79.56 152 LEU A CA 1
ATOM 1226 C C . LEU A 1 152 ? -3.553 -19.196 -2.462 1.00 79.56 152 LEU A C 1
ATOM 1228 O O . LEU A 1 152 ? -2.604 -19.946 -2.238 1.00 79.56 152 LEU A O 1
ATOM 1232 N N . THR A 1 153 ? -4.388 -19.396 -3.480 1.00 78.19 153 THR A N 1
ATOM 1233 C CA . THR A 1 153 ? -4.122 -20.416 -4.505 1.00 78.19 153 THR A CA 1
ATOM 1234 C C . THR A 1 153 ? -2.926 -19.994 -5.364 1.00 78.19 153 THR A C 1
ATOM 1236 O O . THR A 1 153 ? -2.657 -18.800 -5.481 1.00 78.19 153 THR A O 1
ATOM 1239 N N . GLU A 1 154 ? -2.223 -20.938 -6.005 1.00 69.62 154 GLU A N 1
ATOM 1240 C CA . GLU A 1 154 ? -1.036 -20.629 -6.833 1.00 69.62 154 GLU A CA 1
ATOM 1241 C C . GLU A 1 154 ? -1.299 -19.558 -7.908 1.00 69.62 154 GLU A C 1
ATOM 1243 O O . GLU A 1 154 ? -0.410 -18.765 -8.210 1.00 69.62 154 GLU A O 1
ATOM 1248 N N . ASP A 1 155 ? -2.532 -19.474 -8.413 1.00 71.12 155 ASP A N 1
ATOM 1249 C CA . ASP A 1 155 ? -2.930 -18.529 -9.464 1.00 71.12 155 ASP A CA 1
ATOM 1250 C C . ASP A 1 155 ? -3.281 -17.114 -8.957 1.00 71.12 155 ASP A C 1
ATOM 1252 O O . ASP A 1 155 ? -3.537 -16.211 -9.753 1.00 71.12 155 ASP A O 1
ATOM 1256 N N . GLN A 1 156 ? -3.359 -16.903 -7.639 1.00 74.75 156 GLN A N 1
ATOM 1257 C CA . GLN A 1 156 ? -3.778 -15.627 -7.045 1.00 74.75 156 GLN A CA 1
ATOM 1258 C C . GLN A 1 156 ? -2.655 -14.592 -6.874 1.00 74.75 156 GLN A C 1
ATOM 1260 O O . GLN A 1 156 ? -2.904 -13.419 -7.173 1.00 74.75 156 GLN A O 1
ATOM 1265 N N . PRO A 1 157 ? -1.445 -14.930 -6.381 1.00 73.44 157 PRO A N 1
ATOM 1266 C CA . PRO A 1 157 ? -0.371 -13.953 -6.283 1.00 73.44 157 PRO A CA 1
ATOM 1267 C C . PRO A 1 157 ? 0.220 -13.659 -7.679 1.00 73.44 157 PRO A C 1
ATOM 1269 O O . PRO A 1 157 ? 0.728 -14.562 -8.342 1.00 73.44 157 PRO A O 1
ATOM 1272 N N . PRO A 1 158 ? 0.219 -12.395 -8.136 1.00 80.88 158 PRO A N 1
ATOM 1273 C CA . PRO A 1 158 ? 0.704 -12.040 -9.463 1.00 80.88 158 PRO A CA 1
ATOM 1274 C C . PRO A 1 158 ? 2.238 -12.023 -9.525 1.00 80.88 158 PRO A C 1
ATOM 1276 O O . PRO A 1 158 ? 2.912 -11.547 -8.612 1.00 80.88 158 PRO A O 1
ATOM 1279 N N . SER A 1 159 ? 2.808 -12.445 -10.656 1.00 83.44 159 SER A N 1
ATOM 1280 C CA . SER A 1 159 ? 4.243 -12.279 -10.949 1.00 83.44 159 SER A CA 1
ATOM 1281 C C . SER A 1 159 ? 4.587 -10.857 -11.427 1.00 83.44 159 SER A C 1
ATOM 1283 O O . SER A 1 159 ? 5.723 -10.394 -11.305 1.00 83.44 159 SER A O 1
ATOM 1285 N N . CYS A 1 160 ? 3.604 -10.125 -11.950 1.00 88.06 160 CYS A N 1
ATOM 1286 C CA . CYS A 1 160 ? 3.639 -8.704 -12.294 1.00 88.06 160 CYS A CA 1
ATOM 1287 C C . CYS A 1 160 ? 2.209 -8.187 -12.471 1.00 88.06 160 CYS A C 1
ATOM 1289 O O . CYS A 1 160 ? 1.299 -8.967 -12.729 1.00 88.06 160 CYS A O 1
ATOM 1291 N N . GLU A 1 161 ? 2.014 -6.876 -12.336 1.00 90.50 161 GLU A N 1
ATOM 1292 C CA . GLU A 1 161 ? 0.700 -6.248 -12.493 1.00 90.50 161 GLU A CA 1
ATOM 1293 C C . GLU A 1 161 ? 0.770 -4.999 -13.372 1.00 90.50 161 GLU A C 1
ATOM 1295 O O . GLU A 1 161 ? 1.702 -4.187 -13.286 1.00 90.50 161 GLU A O 1
ATOM 1300 N N . SER A 1 162 ? -0.251 -4.805 -14.199 1.00 92.25 162 SER A N 1
ATOM 1301 C CA . SER A 1 162 ? -0.650 -3.505 -14.736 1.00 92.25 162 SER A CA 1
ATOM 1302 C C . SER A 1 162 ? -1.460 -2.722 -13.691 1.00 92.25 162 SER A C 1
ATOM 1304 O O . SER A 1 162 ? -1.705 -3.208 -12.589 1.00 92.25 162 SER A O 1
ATOM 1306 N N . LEU A 1 163 ? -1.869 -1.486 -13.997 1.00 89.75 163 LEU A N 1
ATOM 1307 C CA . LEU A 1 163 ? -2.808 -0.779 -13.116 1.00 89.75 163 LEU A CA 1
ATOM 1308 C C . LEU A 1 163 ? -4.198 -1.441 -13.155 1.00 89.75 163 LEU A C 1
ATOM 1310 O O . LEU A 1 163 ? -4.862 -1.536 -12.125 1.00 89.75 163 LEU A O 1
ATOM 1314 N N . LYS A 1 164 ? -4.603 -1.943 -14.327 1.00 92.38 164 LYS A N 1
ATOM 1315 C CA . LYS A 1 164 ? -5.833 -2.712 -14.532 1.00 92.38 164 LYS A CA 1
ATOM 1316 C C . LYS A 1 164 ? -5.897 -3.944 -13.630 1.00 92.38 164 LYS A C 1
ATOM 1318 O O . LYS A 1 164 ? -6.924 -4.158 -12.995 1.00 92.38 164 LYS A O 1
ATOM 1323 N N . ASP A 1 165 ? -4.807 -4.703 -13.533 1.00 92.00 165 ASP A N 1
ATOM 1324 C CA . ASP A 1 165 ? -4.763 -5.929 -12.723 1.00 92.00 165 ASP A CA 1
ATOM 1325 C C . ASP A 1 165 ? -4.897 -5.613 -11.231 1.00 92.00 165 ASP A C 1
ATOM 1327 O O . ASP A 1 165 ? -5.730 -6.205 -10.543 1.00 92.00 165 ASP A O 1
ATOM 1331 N N . THR A 1 166 ? -4.165 -4.596 -10.756 1.00 90.50 166 THR A N 1
ATOM 1332 C CA . THR A 1 166 ? -4.269 -4.112 -9.372 1.00 90.50 166 THR A CA 1
ATOM 1333 C C . THR A 1 166 ? -5.707 -3.730 -9.019 1.00 90.50 166 THR A C 1
ATOM 1335 O O . THR A 1 166 ? -6.201 -4.102 -7.958 1.00 90.50 166 THR A O 1
ATOM 1338 N N . ILE A 1 167 ? -6.400 -3.013 -9.910 1.00 89.44 167 ILE A N 1
ATOM 1339 C CA . ILE A 1 167 ? -7.802 -2.627 -9.704 1.00 89.44 167 ILE A CA 1
ATOM 1340 C C . ILE A 1 167 ? -8.709 -3.860 -9.711 1.00 89.44 167 ILE A C 1
ATOM 1342 O O . ILE A 1 167 ? -9.547 -4.005 -8.825 1.00 89.44 167 ILE A O 1
ATOM 1346 N N . ALA A 1 168 ? -8.523 -4.773 -10.666 1.00 91.81 168 ALA A N 1
ATOM 1347 C CA . ALA A 1 168 ? -9.342 -5.974 -10.797 1.00 91.81 168 ALA A CA 1
ATOM 1348 C C . ALA A 1 168 ? -9.268 -6.881 -9.558 1.00 91.81 168 ALA A C 1
ATOM 1350 O O . ALA A 1 168 ? -10.274 -7.484 -9.187 1.00 91.81 168 ALA A O 1
ATOM 1351 N N . ARG A 1 169 ? -8.112 -6.958 -8.880 1.00 91.19 169 ARG A N 1
ATOM 1352 C CA . ARG A 1 169 ? -8.007 -7.690 -7.607 1.00 91.19 169 ARG A CA 1
ATOM 1353 C C . ARG A 1 169 ? -8.482 -6.901 -6.388 1.00 91.19 169 ARG A C 1
ATOM 1355 O O . ARG A 1 169 ? -8.847 -7.533 -5.397 1.00 91.19 169 ARG A O 1
ATOM 1362 N N . ALA A 1 170 ? -8.446 -5.570 -6.438 1.00 89.12 170 ALA A N 1
ATOM 1363 C CA . ALA A 1 170 ? -8.832 -4.712 -5.323 1.00 89.12 170 ALA A CA 1
ATOM 1364 C C . ALA A 1 170 ? -10.355 -4.563 -5.221 1.00 89.12 170 ALA A C 1
ATOM 1366 O O . ALA A 1 170 ? -10.879 -4.672 -4.127 1.00 89.12 170 ALA A O 1
ATOM 1367 N N . LEU A 1 171 ? -11.064 -4.387 -6.342 1.00 87.94 171 LEU A N 1
ATOM 1368 C CA . LEU A 1 171 ? -12.516 -4.142 -6.358 1.00 87.94 171 LEU A CA 1
ATOM 1369 C C . LEU A 1 171 ? -13.399 -5.234 -5.721 1.00 87.94 171 LEU A C 1
ATOM 1371 O O . LEU A 1 171 ? -14.443 -4.881 -5.188 1.00 87.94 171 LEU A O 1
ATOM 1375 N N . PRO A 1 172 ? -13.065 -6.539 -5.785 1.00 88.38 172 PRO A N 1
ATOM 1376 C CA . PRO A 1 172 ? -13.869 -7.568 -5.122 1.00 88.38 172 PRO A CA 1
ATOM 1377 C C . PRO A 1 172 ? -13.728 -7.602 -3.593 1.00 88.38 172 PRO A C 1
ATOM 1379 O O . PRO A 1 172 ? -14.340 -8.469 -2.970 1.00 88.38 172 PRO A O 1
ATOM 1382 N N . PHE A 1 173 ? -12.853 -6.772 -3.018 1.00 82.69 173 PHE A N 1
ATOM 1383 C CA . PHE A 1 173 ? -12.693 -6.598 -1.576 1.00 82.69 173 PHE A CA 1
ATOM 1384 C C . PHE A 1 173 ? -13.567 -5.446 -1.091 1.00 82.69 173 PHE A C 1
ATOM 1386 O O . PHE A 1 1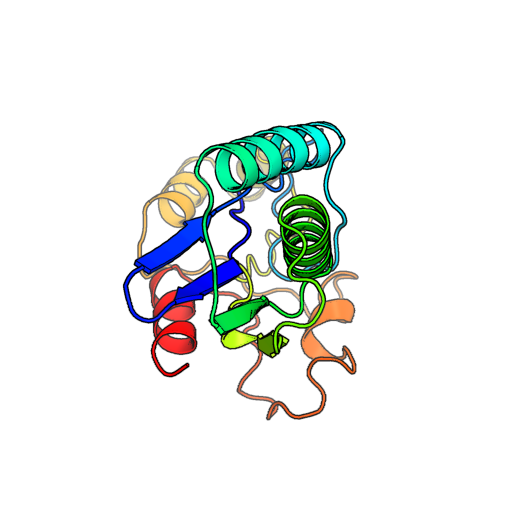73 ? -14.240 -5.650 -0.061 1.00 82.69 173 PHE A O 1
#

Radius of gyration: 16.75 Å; chains: 1; bounding box: 40×39×45 Å

pLDDT: mean 80.25, std 14.66, range [40.38, 96.88]

Foldseek 3Di:
DFWWFWKWFDDPVDIDTDTQTQDDPQQADAFQNQDARDPVSVVVLVVVLVVCLVVLDDGQAIEGEPHPHGVVSVCSSCVSNVNNVHHYHYYNLSTIFFLACSHGPGPVRCCVPPNPVVVVCQVPDQFDKHDFHDCPDPRNCCQQVPPVCVPPDSPPRGSIDGNNRSCVSNVVD

Sequence (173 aa):
MLGYNHFLLCSSEQEMVQTFQSCTSESLCIGWYYADLSLAGHEEVKRGRQALRHAGYEFDICFTSVQKRAIWTLCTVLDAIDQMWLPVVRTWRLNERHYGGLAGLNKAEIAAKHGKAQVKIWRQSYDVPPLPVEPDRPFYSNSSKDRRNADLTEDQPPSCESLKDTIARALPF

InterPro domains:
  IPR005952 Phosphoglycerate mutase 1 [PTHR11931] (26-173)
  IPR005952 Phosphoglycerate mutase 1 [TIGR01258] (26-173)
  IPR013078 Histidine phosphatase superfamily, clade-1 [PF00300] (28-134)
  IPR013078 Histidine phosphatase superfamily, clade-1 [cd07067] (26-96)
  IPR029033 Histidine phosphatase superfamily [G3DSA:3.40.50.1240] (21-173)
  IPR029033 Histidine phosphatase superfamily [SSF53254] (26-173)